Protein AF-A0A0N1IER0-F1 (afdb_monomer_lite)

Sequence (104 aa):
MPGQEDIEVTCEVLTDRLGELDNAPPLTVLPIYSQLPADLQAKIFQRAPPGQRKCIVATNIAETSLTVDGIMYVIDCGYCKLKVYNPRIGMDALQVNNLTSDTY

Organism: Papilio machaon (NCBI:txid76193)

Radius of gyration: 16.24 Å; chains: 1; bounding box: 38×30×45 Å

pLDDT: mean 84.59, std 11.04, range [46.72, 95.81]

Structure (mmCIF, N/CA/C/O backbone):
data_AF-A0A0N1IER0-F1
#
_entry.id   AF-A0A0N1IER0-F1
#
loop_
_atom_site.group_PDB
_atom_site.id
_atom_site.type_symbol
_atom_site.label_atom_id
_atom_site.label_alt_id
_atom_site.label_comp_id
_atom_site.label_asym_id
_atom_site.label_entity_id
_atom_site.label_seq_id
_atom_site.pdbx_PDB_ins_code
_atom_site.Cartn_x
_atom_site.Cartn_y
_atom_site.Cartn_z
_atom_site.occupancy
_atom_site.B_iso_or_equiv
_atom_site.auth_seq_id
_atom_site.auth_comp_id
_atom_site.auth_asym_id
_atom_site.auth_atom_id
_atom_site.pdbx_PDB_model_num
ATOM 1 N N . MET A 1 1 ? -0.003 1.448 -8.076 1.00 70.50 1 MET A N 1
ATOM 2 C CA . MET A 1 1 ? 0.843 2.653 -8.263 1.00 70.50 1 MET A CA 1
ATOM 3 C C . MET A 1 1 ? 2.232 2.270 -8.768 1.00 70.50 1 MET A C 1
ATOM 5 O O . MET A 1 1 ? 2.645 1.141 -8.523 1.00 70.50 1 MET A O 1
ATOM 9 N N . PRO A 1 2 ? 2.950 3.151 -9.485 1.00 74.00 2 PRO A N 1
ATOM 10 C CA . PRO A 1 2 ? 4.145 2.743 -10.223 1.00 74.00 2 PRO A CA 1
ATOM 11 C C . PRO A 1 2 ? 5.426 2.564 -9.388 1.00 74.00 2 PRO A C 1
ATOM 13 O O . PRO A 1 2 ? 6.310 1.834 -9.830 1.00 74.00 2 PRO A O 1
ATOM 16 N N . GLY A 1 3 ? 5.573 3.183 -8.212 1.00 84.75 3 GLY A N 1
ATOM 17 C CA . GLY A 1 3 ? 6.799 3.065 -7.411 1.00 84.75 3 GLY A CA 1
ATOM 18 C C . GLY A 1 3 ? 6.663 3.495 -5.950 1.00 84.75 3 GLY A C 1
ATOM 19 O O . GLY A 1 3 ? 5.584 3.874 -5.507 1.00 84.75 3 GLY A O 1
ATOM 20 N N . GLN A 1 4 ? 7.774 3.410 -5.207 1.00 89.44 4 GLN A N 1
ATOM 21 C CA . GLN A 1 4 ? 7.846 3.765 -3.783 1.00 89.44 4 GLN A CA 1
ATOM 22 C C . GLN A 1 4 ? 7.446 5.221 -3.525 1.00 89.44 4 GLN A C 1
ATOM 24 O O . GLN A 1 4 ? 6.565 5.459 -2.711 1.00 89.44 4 GLN A O 1
ATOM 29 N N . GLU A 1 5 ? 8.065 6.171 -4.230 1.00 90.38 5 GLU A N 1
ATOM 30 C CA . GLU A 1 5 ? 7.783 7.605 -4.068 1.00 90.38 5 GLU A CA 1
ATOM 31 C C . GLU A 1 5 ? 6.297 7.906 -4.299 1.00 90.38 5 GLU A C 1
ATOM 33 O O . GLU A 1 5 ? 5.656 8.552 -3.478 1.00 90.38 5 GLU A O 1
ATOM 38 N N . ASP A 1 6 ? 5.717 7.334 -5.359 1.00 89.00 6 ASP A N 1
ATOM 39 C CA . ASP A 1 6 ? 4.293 7.473 -5.669 1.00 89.00 6 ASP A CA 1
ATOM 40 C C . ASP A 1 6 ? 3.402 6.969 -4.514 1.00 89.00 6 ASP A C 1
ATOM 42 O O . ASP A 1 6 ? 2.392 7.591 -4.177 1.00 89.00 6 ASP A O 1
ATOM 46 N N . ILE A 1 7 ? 3.777 5.843 -3.894 1.00 91.94 7 ILE A N 1
ATOM 47 C CA . ILE A 1 7 ? 3.064 5.263 -2.749 1.00 91.94 7 ILE A CA 1
ATOM 48 C C . ILE A 1 7 ? 3.186 6.151 -1.518 1.00 91.94 7 ILE A C 1
ATOM 50 O O . ILE A 1 7 ? 2.178 6.403 -0.866 1.00 91.94 7 ILE A O 1
ATOM 54 N N . GLU A 1 8 ? 4.393 6.599 -1.182 1.00 94.00 8 GLU A N 1
ATOM 55 C CA . GLU A 1 8 ? 4.642 7.405 0.016 1.00 94.00 8 GLU A CA 1
ATOM 56 C C . GLU A 1 8 ? 3.902 8.741 -0.058 1.00 94.00 8 GLU A C 1
ATOM 58 O O . GLU A 1 8 ? 3.152 9.063 0.863 1.00 94.00 8 GLU A O 1
ATOM 63 N N . VAL A 1 9 ? 3.992 9.433 -1.198 1.00 94.56 9 VAL A N 1
ATOM 64 C CA . VAL A 1 9 ? 3.243 10.671 -1.458 1.00 94.56 9 VAL A CA 1
ATOM 65 C C . VAL A 1 9 ? 1.737 10.429 -1.369 1.00 94.56 9 VAL A C 1
ATOM 67 O O . VAL A 1 9 ? 1.006 11.217 -0.776 1.00 94.56 9 VAL A O 1
ATOM 70 N N . THR A 1 10 ? 1.238 9.320 -1.916 1.00 93.81 10 THR A N 1
ATOM 71 C CA . THR A 1 10 ? -0.197 9.007 -1.839 1.00 93.81 10 THR A CA 1
ATOM 72 C C . THR A 1 10 ? -0.642 8.712 -0.414 1.00 93.81 10 THR A C 1
ATOM 74 O O . THR A 1 10 ? -1.719 9.148 -0.014 1.00 93.81 10 THR A O 1
ATOM 77 N N . CYS A 1 11 ? 0.168 8.001 0.370 1.00 95.00 11 CYS A N 1
ATOM 78 C CA . CYS A 1 11 ? -0.109 7.757 1.782 1.00 95.00 11 CYS A CA 1
ATOM 79 C C . CYS A 1 11 ? -0.171 9.064 2.584 1.00 95.00 11 CYS A C 1
ATOM 81 O O . CYS A 1 11 ? -1.078 9.226 3.402 1.00 95.00 11 CYS A O 1
ATOM 83 N N . GLU A 1 12 ? 0.764 9.983 2.339 1.00 95.81 12 GLU A N 1
ATOM 84 C CA . GLU A 1 12 ? 0.801 11.311 2.957 1.00 95.81 12 GLU A CA 1
ATOM 85 C C . GLU A 1 12 ? -0.452 12.113 2.594 1.00 95.81 12 GLU A C 1
ATOM 87 O O . GLU A 1 12 ? -1.234 12.462 3.475 1.00 95.81 12 GLU A O 1
ATOM 92 N N . VAL A 1 13 ? -0.736 12.269 1.297 1.00 95.75 13 VAL A N 1
ATOM 93 C CA . VAL A 1 13 ? -1.920 12.995 0.812 1.00 95.75 13 VAL A CA 1
ATOM 94 C C . VAL A 1 13 ? -3.214 12.385 1.352 1.00 95.75 13 VAL A C 1
ATOM 96 O O . VAL A 1 13 ? -4.111 13.117 1.759 1.00 95.75 13 VAL A O 1
ATOM 99 N N . LEU A 1 14 ? -3.343 11.055 1.386 1.00 94.06 14 LEU A N 1
ATOM 100 C CA . LEU A 1 14 ? -4.519 10.402 1.969 1.00 94.06 14 LEU A CA 1
ATOM 101 C C . LEU A 1 14 ? -4.671 10.739 3.452 1.00 94.06 14 LEU A C 1
ATOM 103 O O . LEU A 1 14 ? -5.782 11.009 3.899 1.00 94.06 14 LEU A O 1
ATOM 107 N N . THR A 1 15 ? -3.573 10.721 4.204 1.00 93.44 15 THR A N 1
ATOM 108 C CA . THR A 1 15 ? -3.581 11.020 5.639 1.00 93.44 15 THR A CA 1
ATOM 109 C C . THR A 1 15 ? -3.968 12.474 5.896 1.00 93.44 15 THR A C 1
ATOM 111 O O . THR A 1 15 ? -4.845 12.726 6.722 1.00 93.44 15 THR A O 1
ATOM 114 N N . ASP A 1 16 ? -3.407 13.410 5.134 1.00 94.38 16 ASP A N 1
ATOM 115 C CA . ASP A 1 16 ? -3.726 14.835 5.237 1.00 94.38 16 ASP A CA 1
ATOM 116 C C . ASP A 1 16 ? -5.195 15.102 4.900 1.00 94.38 16 ASP A C 1
ATOM 118 O O . ASP A 1 16 ? -5.918 15.724 5.677 1.00 94.38 16 ASP A O 1
ATOM 122 N N . ARG A 1 17 ? -5.685 14.549 3.782 1.00 93.50 17 ARG A N 1
ATOM 123 C CA . ARG A 1 17 ? -7.088 14.704 3.367 1.00 93.50 17 ARG A CA 1
ATOM 124 C C . ARG A 1 17 ? -8.066 14.084 4.355 1.00 93.50 17 ARG A C 1
ATOM 126 O O . ARG A 1 17 ? -9.151 14.623 4.531 1.00 93.50 17 ARG A O 1
ATOM 133 N N . LEU A 1 18 ? -7.714 12.979 5.013 1.00 91.94 18 LEU A N 1
ATOM 134 C CA . LEU A 1 18 ? -8.540 12.415 6.086 1.00 91.94 18 LEU A CA 1
ATOM 135 C C . LEU A 1 18 ? -8.647 13.367 7.282 1.00 91.94 18 LEU A C 1
ATOM 137 O O . LEU A 1 18 ? -9.706 13.419 7.902 1.00 91.94 18 LEU A O 1
ATOM 141 N N . GLY A 1 19 ? -7.579 14.109 7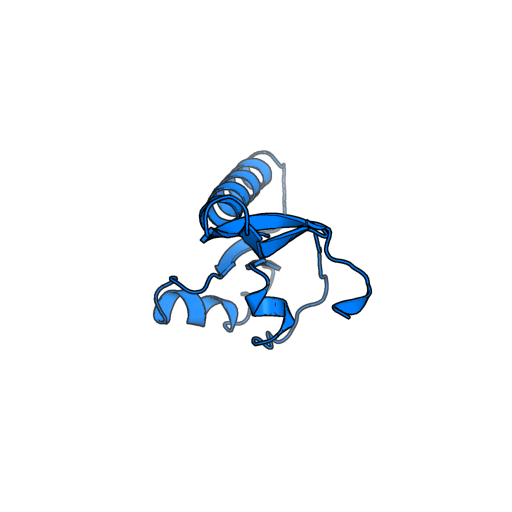.594 1.00 90.25 19 GLY A N 1
ATOM 142 C CA . GLY A 1 19 ? -7.560 15.102 8.670 1.00 90.25 19 GLY A CA 1
ATOM 143 C C . GLY A 1 19 ? -8.411 16.343 8.389 1.00 90.25 19 GLY A C 1
ATOM 144 O O . GLY A 1 19 ? -8.868 16.991 9.325 1.00 90.25 19 GLY A O 1
ATOM 145 N N . GLU A 1 20 ? -8.661 16.654 7.116 1.00 93.56 20 GLU A N 1
ATOM 146 C CA . GLU A 1 20 ? -9.519 17.768 6.686 1.00 93.56 20 GLU A CA 1
ATOM 147 C C . GLU A 1 20 ? -11.023 17.436 6.721 1.00 93.56 20 GLU A C 1
ATOM 149 O O . GLU A 1 20 ? -11.855 18.332 6.582 1.00 93.56 20 GLU A O 1
ATOM 154 N N . LEU A 1 21 ? -11.396 16.159 6.867 1.00 91.81 21 LEU A N 1
ATOM 155 C CA . LEU A 1 21 ? -12.790 15.718 6.818 1.00 91.81 21 LEU A CA 1
ATOM 156 C C . LEU A 1 21 ? -13.427 15.673 8.212 1.00 91.81 21 LEU A C 1
ATOM 158 O O . LEU A 1 21 ? -12.994 14.930 9.094 1.00 91.81 21 LEU A O 1
ATOM 162 N N . ASP A 1 22 ? -14.550 16.373 8.373 1.00 91.44 22 ASP A N 1
ATOM 163 C CA . ASP A 1 22 ? -15.342 16.315 9.601 1.00 91.44 22 ASP A CA 1
ATOM 164 C C . ASP A 1 22 ? -15.981 14.933 9.802 1.00 91.44 22 ASP A C 1
ATOM 166 O O . ASP A 1 22 ? -16.667 14.403 8.924 1.00 91.44 22 ASP A O 1
ATOM 170 N N . ASN A 1 23 ? -15.817 14.366 11.002 1.00 87.69 23 ASN A N 1
ATOM 171 C CA . ASN A 1 23 ? -16.412 13.088 11.419 1.00 87.69 23 ASN A CA 1
ATOM 172 C C . ASN A 1 23 ? -16.080 11.889 10.504 1.00 87.69 23 ASN A C 1
ATOM 174 O O . ASN A 1 23 ? -16.851 10.925 10.434 1.00 87.69 23 ASN A O 1
ATOM 178 N N . ALA A 1 24 ? -14.939 11.913 9.808 1.00 87.62 24 ALA A N 1
ATOM 179 C CA . ALA A 1 24 ? -14.509 10.787 8.986 1.00 87.62 24 ALA A CA 1
ATOM 180 C C . ALA A 1 24 ? -14.257 9.526 9.844 1.00 87.62 24 ALA A C 1
ATOM 182 O O . ALA A 1 24 ? -13.521 9.585 10.833 1.00 87.62 24 ALA A O 1
ATOM 183 N N . PRO A 1 25 ? -14.808 8.353 9.468 1.00 89.06 25 PRO A N 1
ATOM 184 C CA . PRO A 1 25 ? -14.496 7.106 10.154 1.00 89.06 25 PRO A CA 1
ATOM 185 C C . PRO A 1 25 ? -12.999 6.776 10.050 1.00 89.06 25 PRO A C 1
ATOM 187 O O . PRO A 1 25 ? -12.451 6.902 8.945 1.00 89.06 25 PRO A O 1
ATOM 190 N N . PRO A 1 26 ? -12.363 6.263 11.123 1.00 91.12 26 PRO A N 1
ATOM 191 C CA . PRO A 1 26 ? -10.936 5.965 11.139 1.00 91.12 26 PRO A CA 1
ATOM 192 C C . PRO A 1 26 ? -10.500 5.090 9.959 1.00 91.12 26 PRO A C 1
ATOM 194 O O . PRO A 1 26 ? -11.133 4.073 9.641 1.00 91.12 26 PRO A O 1
ATOM 197 N N . LEU A 1 27 ? -9.386 5.467 9.333 1.00 93.56 27 LEU A N 1
ATOM 198 C CA . LEU A 1 27 ? -8.779 4.742 8.220 1.00 93.56 27 LEU A CA 1
ATOM 199 C C . LEU A 1 27 ? -7.278 4.590 8.476 1.00 93.56 27 LEU A C 1
ATOM 201 O O . LEU A 1 27 ? -6.559 5.576 8.576 1.00 93.56 27 LEU A O 1
ATOM 205 N N . THR A 1 28 ? -6.800 3.354 8.612 1.00 93.88 28 THR A N 1
ATOM 206 C CA . THR A 1 28 ? -5.360 3.065 8.651 1.00 93.88 28 THR A CA 1
ATOM 207 C C . THR A 1 28 ? -4.831 3.010 7.225 1.00 93.88 28 THR A C 1
ATOM 209 O O . THR A 1 28 ? -5.289 2.172 6.449 1.00 93.88 28 THR A O 1
ATOM 212 N N . VAL A 1 29 ? -3.866 3.861 6.887 1.00 95.06 29 VAL A N 1
ATOM 213 C CA . VAL A 1 29 ? -3.194 3.857 5.581 1.00 95.06 29 VAL A CA 1
ATOM 214 C C . VAL A 1 29 ? -1.863 3.114 5.711 1.00 95.06 29 VAL A C 1
ATOM 216 O O . VAL A 1 29 ? -1.081 3.407 6.614 1.00 95.06 29 VAL A O 1
ATOM 219 N N . LEU A 1 30 ? -1.621 2.114 4.860 1.00 95.12 30 LEU A N 1
ATOM 220 C CA . LEU A 1 30 ? -0.425 1.265 4.911 1.00 95.12 30 LEU A CA 1
ATOM 221 C C . LEU A 1 30 ? 0.236 1.159 3.527 1.00 95.12 30 LEU A C 1
ATOM 223 O O . LEU A 1 30 ? -0.427 0.720 2.584 1.00 95.12 30 LEU A O 1
ATOM 227 N N . PRO A 1 31 ? 1.528 1.501 3.390 1.00 95.19 31 PRO A N 1
ATOM 228 C CA . PRO A 1 31 ? 2.256 1.316 2.141 1.00 95.19 31 PRO A CA 1
ATOM 229 C C . PRO A 1 31 ? 2.695 -0.144 1.956 1.00 95.19 31 PRO A C 1
ATOM 231 O O . PRO A 1 31 ? 3.000 -0.837 2.929 1.00 95.19 31 PRO A O 1
ATOM 234 N N . ILE A 1 32 ? 2.796 -0.600 0.704 1.00 92.50 32 ILE A N 1
ATOM 235 C CA . ILE A 1 32 ? 3.478 -1.853 0.355 1.00 92.50 32 ILE A CA 1
ATOM 236 C C . ILE A 1 32 ? 4.242 -1.749 -0.974 1.00 92.50 32 ILE A C 1
ATOM 238 O O . ILE A 1 32 ? 3.682 -1.523 -2.051 1.00 92.50 32 ILE A O 1
ATOM 242 N N . TYR A 1 33 ? 5.556 -1.950 -0.895 1.00 91.25 33 TYR A N 1
ATOM 243 C CA . TYR A 1 33 ? 6.486 -1.988 -2.023 1.00 91.25 33 TYR A CA 1
ATOM 244 C C . TYR A 1 33 ? 7.677 -2.902 -1.701 1.00 91.25 33 TYR A C 1
ATOM 246 O O . TYR A 1 33 ? 7.907 -3.253 -0.546 1.00 91.25 33 TYR A O 1
ATOM 254 N N . SER A 1 34 ? 8.440 -3.303 -2.721 1.00 87.00 34 SER A N 1
ATOM 255 C CA . SER A 1 34 ? 9.437 -4.387 -2.633 1.00 87.00 34 SER A CA 1
ATOM 256 C C . SER A 1 34 ? 10.559 -4.145 -1.623 1.00 87.00 34 SER A C 1
ATOM 258 O O . SER A 1 34 ? 11.080 -5.094 -1.047 1.00 87.00 34 SER A O 1
ATOM 260 N N . GLN A 1 35 ? 10.933 -2.885 -1.414 1.00 89.56 35 GLN A N 1
ATOM 261 C CA . GLN A 1 35 ? 12.034 -2.477 -0.536 1.00 89.56 35 GLN A CA 1
ATOM 262 C C . GLN A 1 35 ? 11.593 -2.235 0.918 1.00 89.56 35 GLN A C 1
ATOM 264 O O . GLN A 1 35 ? 12.429 -1.927 1.764 1.00 89.56 35 GLN A O 1
ATOM 269 N N . LEU A 1 36 ? 10.297 -2.372 1.226 1.00 91.75 36 LEU A N 1
ATOM 270 C CA . LEU A 1 36 ? 9.779 -2.137 2.571 1.00 91.75 36 LEU A CA 1
ATOM 271 C C . LEU A 1 36 ? 10.301 -3.221 3.544 1.00 91.75 36 LEU A C 1
ATOM 273 O O . LEU A 1 36 ? 10.262 -4.402 3.195 1.00 91.75 36 LEU A O 1
ATOM 277 N N . PRO A 1 37 ? 10.756 -2.877 4.763 1.00 94.38 37 PRO A N 1
ATOM 278 C CA . PRO A 1 37 ? 11.140 -3.854 5.784 1.00 94.38 37 PRO A CA 1
ATOM 279 C C . PRO A 1 37 ? 10.052 -4.902 6.063 1.00 94.38 37 PRO A C 1
ATOM 281 O O . PRO A 1 37 ? 8.862 -4.586 6.077 1.00 94.38 37 PRO A O 1
ATOM 284 N N . ALA A 1 38 ? 10.449 -6.157 6.293 1.00 90.81 38 ALA A N 1
ATOM 285 C CA . ALA A 1 38 ? 9.521 -7.289 6.406 1.00 90.81 38 ALA A CA 1
ATOM 286 C C . ALA A 1 38 ? 8.505 -7.143 7.554 1.00 90.81 38 ALA A C 1
ATOM 288 O O . ALA A 1 38 ? 7.352 -7.550 7.422 1.00 90.81 38 ALA A O 1
ATOM 289 N N . ASP A 1 39 ? 8.907 -6.530 8.665 1.00 93.38 39 ASP A N 1
ATOM 290 C CA . ASP A 1 39 ? 8.040 -6.210 9.800 1.00 93.38 39 ASP A CA 1
ATOM 291 C C . ASP A 1 39 ? 6.959 -5.182 9.434 1.00 93.38 39 ASP A C 1
ATOM 293 O O . ASP A 1 39 ? 5.816 -5.289 9.885 1.00 93.38 39 ASP A O 1
ATOM 297 N N . LEU A 1 40 ? 7.287 -4.218 8.571 1.00 93.12 40 LEU A N 1
ATOM 298 C CA . LEU A 1 40 ? 6.330 -3.255 8.037 1.00 93.12 40 LEU A CA 1
ATOM 299 C C . LEU A 1 40 ? 5.428 -3.884 6.972 1.00 93.12 40 LEU A C 1
ATOM 301 O O . LEU A 1 40 ? 4.222 -3.643 7.003 1.00 93.12 40 LEU A O 1
ATOM 305 N N . GLN A 1 41 ? 5.965 -4.746 6.101 1.00 91.94 41 GLN A N 1
ATOM 306 C CA . GLN A 1 41 ? 5.146 -5.527 5.167 1.00 91.94 41 GLN A CA 1
ATOM 307 C C . GLN A 1 41 ? 4.125 -6.387 5.921 1.00 91.94 41 GLN A C 1
ATOM 309 O O . GLN A 1 41 ? 2.954 -6.420 5.556 1.00 91.94 41 GLN A O 1
ATOM 314 N N . ALA A 1 42 ? 4.527 -7.015 7.031 1.00 92.00 42 ALA A N 1
ATOM 315 C CA . ALA A 1 42 ? 3.656 -7.877 7.826 1.00 92.00 42 ALA A CA 1
ATOM 316 C C . ALA A 1 42 ? 2.395 -7.162 8.356 1.00 92.00 42 ALA A C 1
ATOM 318 O O . ALA A 1 42 ? 1.357 -7.800 8.557 1.00 92.00 42 ALA A O 1
ATOM 319 N N . LYS A 1 43 ? 2.442 -5.834 8.543 1.00 92.75 43 LYS A N 1
ATOM 320 C CA . LYS A 1 43 ? 1.297 -5.039 9.018 1.00 92.75 43 LYS A CA 1
ATOM 321 C C . LYS A 1 43 ? 0.103 -5.104 8.069 1.00 92.75 43 LYS A C 1
ATOM 323 O O . LYS A 1 43 ? -1.033 -5.040 8.536 1.00 92.75 43 LYS A O 1
ATOM 328 N N . ILE A 1 44 ? 0.320 -5.282 6.762 1.00 92.56 44 ILE A N 1
ATOM 329 C CA . ILE A 1 44 ? -0.791 -5.344 5.801 1.00 92.56 44 ILE A CA 1
ATOM 330 C C . ILE A 1 44 ? -1.639 -6.605 5.974 1.00 92.56 44 ILE A C 1
ATOM 332 O O . ILE A 1 44 ? -2.812 -6.588 5.609 1.00 92.56 44 ILE A O 1
ATOM 336 N N . PHE A 1 45 ? -1.095 -7.674 6.560 1.00 91.94 45 PHE A N 1
ATOM 337 C CA . PHE A 1 45 ? -1.828 -8.917 6.819 1.00 91.94 45 PHE A CA 1
ATOM 338 C C . PHE A 1 45 ? -2.595 -8.892 8.141 1.00 91.94 45 PHE A C 1
ATOM 340 O O . PHE A 1 45 ? -3.472 -9.721 8.371 1.00 91.94 45 PHE A O 1
ATOM 347 N N . GLN A 1 46 ? -2.312 -7.925 9.014 1.00 91.81 46 GLN A N 1
ATOM 348 C CA . GLN A 1 46 ? -3.042 -7.781 1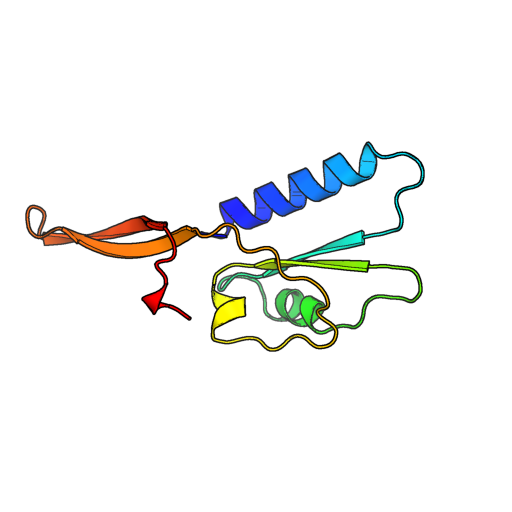0.266 1.00 91.81 46 GLN A CA 1
ATOM 349 C C . GLN A 1 46 ? -4.461 -7.276 9.988 1.00 91.81 46 GLN A C 1
ATOM 351 O O . GLN A 1 46 ? -4.695 -6.398 9.144 1.00 91.81 46 GLN A O 1
ATOM 356 N N . ARG A 1 47 ? -5.439 -7.851 10.692 1.00 89.81 47 ARG A N 1
ATOM 357 C CA . ARG A 1 47 ? -6.834 -7.422 10.587 1.00 89.81 47 ARG A CA 1
ATOM 358 C C . ARG A 1 47 ? -6.978 -6.010 11.155 1.00 89.81 47 ARG A C 1
ATOM 360 O O . ARG A 1 47 ? -6.388 -5.696 12.185 1.00 89.81 47 ARG A O 1
ATOM 367 N N . ALA A 1 48 ? -7.779 -5.177 10.493 1.00 89.00 48 ALA A N 1
ATOM 368 C CA . ALA A 1 48 ? -8.100 -3.856 11.017 1.00 89.00 48 ALA A CA 1
ATOM 369 C C . ALA A 1 48 ? -8.837 -3.980 12.369 1.00 89.00 48 ALA A C 1
ATOM 371 O O . ALA A 1 48 ? -9.662 -4.894 12.519 1.00 89.00 48 ALA A O 1
ATOM 372 N N . PRO A 1 49 ? -8.573 -3.088 13.340 1.00 89.31 49 PRO A N 1
ATOM 373 C CA . PRO A 1 49 ? -9.335 -3.036 14.581 1.00 89.31 49 PRO A CA 1
ATOM 374 C C . PRO A 1 49 ? -10.844 -2.855 14.330 1.00 89.31 49 PRO A C 1
ATOM 376 O O . PRO A 1 49 ? -11.234 -2.265 13.316 1.00 89.31 49 PRO A O 1
ATOM 379 N N . PRO A 1 50 ? -11.719 -3.321 15.241 1.00 88.25 50 PRO A N 1
ATOM 380 C CA . PRO A 1 50 ? -13.158 -3.097 15.123 1.00 88.25 50 PRO A CA 1
ATOM 381 C C . PRO A 1 50 ? -13.496 -1.607 14.981 1.00 88.25 50 PRO A C 1
ATOM 383 O O . PRO A 1 50 ? -12.985 -0.777 15.727 1.00 88.25 50 PRO A O 1
ATOM 386 N N . GLY A 1 51 ? -14.365 -1.270 14.025 1.00 87.81 51 GLY A N 1
ATOM 387 C CA . GLY A 1 51 ? -14.767 0.117 13.757 1.00 87.81 51 GLY A CA 1
ATOM 388 C C . GLY A 1 51 ? -13.771 0.934 12.925 1.00 87.81 51 GLY A C 1
ATOM 389 O O . GLY A 1 51 ? -14.056 2.089 12.619 1.00 87.81 51 GLY A O 1
ATOM 390 N N . GLN A 1 52 ? -12.643 0.347 12.513 1.00 91.25 52 GLN A N 1
ATOM 391 C CA . GLN A 1 52 ? -11.649 0.992 11.659 1.00 91.25 52 GLN A CA 1
ATOM 392 C C . GLN A 1 52 ? -11.543 0.291 10.305 1.00 91.25 52 GLN A C 1
ATOM 394 O O . GLN A 1 52 ? -11.623 -0.933 10.189 1.00 91.25 52 GLN A O 1
ATOM 399 N N . ARG A 1 53 ? -11.340 1.087 9.256 1.00 93.31 53 ARG A N 1
ATOM 400 C CA . ARG A 1 53 ? -11.027 0.591 7.914 1.00 93.31 53 ARG A CA 1
ATOM 401 C C . ARG A 1 53 ? -9.514 0.572 7.711 1.00 93.31 53 ARG A C 1
ATOM 403 O O . ARG A 1 53 ? -8.789 1.335 8.344 1.00 93.31 53 ARG A O 1
ATOM 410 N N . LYS A 1 54 ? -9.041 -0.254 6.781 1.00 93.56 54 LYS A N 1
ATOM 411 C CA . LYS A 1 54 ? -7.640 -0.297 6.344 1.00 93.56 54 LYS A CA 1
ATOM 412 C C . LYS A 1 54 ? -7.580 -0.037 4.841 1.00 93.56 54 LYS A C 1
ATOM 414 O O . LYS A 1 54 ? -8.311 -0.674 4.089 1.00 93.56 54 LYS A O 1
ATOM 419 N N . CYS A 1 55 ? -6.720 0.883 4.425 1.00 94.94 55 CYS A N 1
ATOM 420 C CA . CYS A 1 55 ? -6.380 1.162 3.037 1.00 94.94 55 CYS A CA 1
ATOM 421 C C . CYS A 1 55 ? -4.917 0.774 2.822 1.00 94.94 55 CYS A C 1
ATOM 423 O O . CYS A 1 55 ? -4.036 1.253 3.535 1.00 94.94 55 CYS A O 1
ATOM 425 N N . ILE A 1 56 ? -4.670 -0.122 1.869 1.00 94.12 56 ILE A N 1
ATOM 426 C CA . ILE A 1 56 ? -3.319 -0.532 1.491 1.00 94.12 56 ILE A CA 1
ATOM 427 C C . ILE A 1 56 ? -2.999 0.136 0.159 1.00 94.12 56 ILE A C 1
ATOM 429 O O . ILE A 1 56 ? -3.730 -0.052 -0.812 1.00 94.12 56 ILE A O 1
ATOM 433 N N . VAL A 1 57 ? -1.917 0.906 0.120 1.00 93.75 57 VAL A N 1
ATOM 434 C CA . VAL A 1 57 ? -1.438 1.578 -1.089 1.00 93.75 57 VAL A CA 1
ATOM 435 C C . VAL A 1 57 ? -0.271 0.769 -1.640 1.00 93.75 57 VAL A C 1
ATOM 437 O O . VAL A 1 57 ? 0.776 0.654 -1.001 1.00 93.75 57 VAL A O 1
ATOM 440 N N . ALA A 1 58 ? -0.478 0.160 -2.807 1.00 90.25 58 ALA A N 1
ATOM 441 C CA . ALA A 1 58 ? 0.408 -0.870 -3.331 1.00 90.25 58 ALA A CA 1
ATOM 442 C C . ALA A 1 58 ? 0.986 -0.548 -4.715 1.00 90.25 58 ALA A C 1
ATOM 444 O O . ALA A 1 58 ? 0.375 0.122 -5.559 1.00 90.25 58 ALA A O 1
ATOM 445 N N . THR A 1 59 ? 2.168 -1.111 -4.964 1.00 85.69 59 THR A N 1
ATOM 446 C CA . THR A 1 59 ? 2.658 -1.368 -6.325 1.00 85.69 59 THR A CA 1
ATOM 447 C C . THR A 1 59 ? 1.958 -2.600 -6.911 1.00 85.69 59 THR A C 1
ATOM 449 O O . THR A 1 59 ? 1.167 -3.261 -6.237 1.00 85.69 59 THR A O 1
ATOM 452 N N . ASN A 1 60 ? 2.281 -2.955 -8.153 1.00 75.94 60 ASN A N 1
ATOM 453 C CA . ASN A 1 60 ? 1.845 -4.196 -8.809 1.00 75.94 60 ASN A CA 1
ATOM 454 C C . ASN A 1 60 ? 2.260 -5.498 -8.080 1.00 75.94 60 ASN A C 1
ATOM 456 O O . ASN A 1 60 ? 1.882 -6.588 -8.496 1.00 75.94 60 ASN A O 1
ATOM 460 N N . ILE A 1 61 ? 2.992 -5.430 -6.961 1.00 75.62 61 ILE A N 1
ATOM 461 C CA . ILE A 1 61 ? 3.232 -6.593 -6.087 1.00 75.62 61 ILE A CA 1
ATOM 462 C C . ILE A 1 61 ? 1.904 -7.165 -5.560 1.00 75.62 61 ILE A C 1
ATOM 464 O O . ILE A 1 61 ? 1.782 -8.378 -5.385 1.00 75.62 61 ILE A O 1
ATOM 468 N N . ALA A 1 62 ? 0.893 -6.310 -5.358 1.00 70.50 62 ALA A N 1
ATOM 469 C CA . ALA A 1 62 ? -0.443 -6.745 -4.956 1.00 70.50 62 ALA A CA 1
ATOM 470 C C . ALA A 1 62 ? -1.180 -7.566 -6.031 1.00 70.50 62 ALA A C 1
ATOM 472 O O . ALA A 1 62 ? -2.056 -8.348 -5.687 1.00 70.50 62 ALA A O 1
ATOM 473 N N . GLU A 1 63 ? -0.826 -7.409 -7.307 1.00 65.31 63 GLU A N 1
ATOM 474 C CA . GLU A 1 63 ? -1.488 -8.070 -8.440 1.00 65.31 63 GLU A CA 1
ATOM 475 C C . GLU A 1 63 ? -1.043 -9.527 -8.598 1.00 65.31 63 GLU A C 1
ATOM 477 O O . GLU A 1 63 ? -1.841 -10.408 -8.896 1.00 65.31 63 GLU A O 1
ATOM 482 N N . THR A 1 64 ? 0.242 -9.795 -8.366 1.00 64.12 64 THR A N 1
ATOM 483 C CA . THR A 1 64 ? 0.856 -11.083 -8.723 1.00 64.12 64 THR A CA 1
ATOM 484 C C . THR A 1 64 ? 1.240 -11.944 -7.528 1.00 64.12 64 THR A C 1
ATOM 486 O O . THR A 1 64 ? 1.362 -13.157 -7.674 1.00 64.12 64 THR A O 1
ATOM 489 N N . SER A 1 65 ? 1.492 -11.342 -6.362 1.00 66.31 65 SER A N 1
ATOM 490 C CA . SER A 1 65 ? 2.311 -11.997 -5.329 1.00 66.31 65 SER A CA 1
ATOM 491 C C . SER A 1 65 ? 1.754 -11.915 -3.905 1.00 66.31 65 SER A C 1
ATOM 493 O O . SER A 1 65 ? 2.353 -12.478 -2.990 1.00 66.31 65 SER A O 1
ATOM 495 N N . LEU A 1 66 ? 0.632 -11.224 -3.681 1.00 76.25 66 LEU A N 1
ATOM 496 C CA . LEU A 1 66 ? 0.070 -11.004 -2.346 1.00 76.25 66 LEU A CA 1
ATOM 497 C C . LEU A 1 66 ? -1.423 -11.327 -2.314 1.00 76.25 66 LEU A C 1
ATOM 499 O O . LEU A 1 66 ? -2.201 -10.815 -3.109 1.00 76.25 66 LEU A O 1
ATOM 503 N N . THR A 1 67 ? -1.839 -12.115 -1.326 1.00 82.31 67 THR A N 1
ATOM 504 C CA . THR A 1 67 ? -3.251 -12.299 -0.980 1.00 82.31 67 THR A CA 1
ATOM 505 C C . THR A 1 67 ? -3.480 -11.696 0.396 1.00 82.31 67 THR A C 1
ATOM 507 O O . THR A 1 67 ? -2.911 -12.156 1.384 1.00 82.31 67 THR A O 1
ATOM 510 N N . VAL 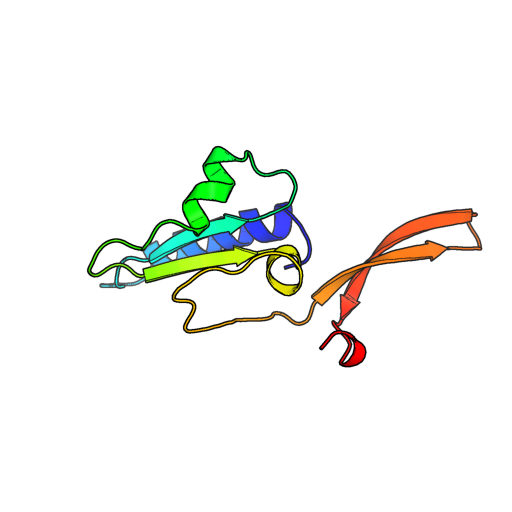A 1 68 ? -4.277 -10.630 0.457 1.00 85.88 68 VAL A N 1
ATOM 511 C CA . VAL A 1 68 ? -4.670 -9.995 1.717 1.00 85.88 68 VAL A CA 1
ATOM 512 C C . VAL A 1 68 ? -6.136 -10.311 1.969 1.00 85.88 68 VAL A C 1
ATOM 514 O O . VAL A 1 68 ? -7.000 -9.962 1.168 1.00 85.88 68 VAL A O 1
ATOM 517 N N . ASP A 1 69 ? -6.423 -10.953 3.096 1.00 84.38 69 ASP A N 1
ATOM 518 C CA . ASP A 1 69 ? -7.796 -11.284 3.460 1.00 84.38 69 ASP A CA 1
ATOM 519 C C . ASP A 1 69 ? -8.619 -10.032 3.788 1.00 84.38 69 ASP A C 1
ATOM 521 O O . ASP A 1 69 ? -8.148 -9.079 4.420 1.00 84.38 69 ASP A O 1
ATOM 525 N N . GLY A 1 70 ? -9.896 -10.063 3.400 1.00 85.44 70 GLY A N 1
ATOM 526 C CA . GLY A 1 70 ? -10.865 -9.019 3.740 1.00 85.44 70 GLY A CA 1
ATOM 527 C C . GLY A 1 70 ? -10.786 -7.757 2.878 1.00 85.44 70 GLY A C 1
ATOM 528 O O . GLY A 1 70 ? -11.344 -6.729 3.266 1.00 85.44 70 GLY A O 1
ATOM 529 N N . ILE A 1 71 ? -10.124 -7.814 1.718 1.00 90.25 71 ILE A N 1
ATOM 530 C CA . ILE A 1 71 ? -10.214 -6.755 0.707 1.00 90.25 71 ILE A CA 1
ATOM 531 C C . ILE A 1 71 ? -11.622 -6.760 0.102 1.00 90.25 71 ILE A C 1
ATOM 533 O O . ILE A 1 71 ? -12.057 -7.748 -0.482 1.00 90.25 71 ILE A O 1
ATOM 537 N N . MET A 1 72 ? -12.340 -5.647 0.262 1.00 88.81 72 MET A N 1
ATOM 538 C CA . MET A 1 72 ? -13.687 -5.441 -0.295 1.00 88.81 72 MET A CA 1
ATOM 539 C C . MET A 1 72 ? -13.688 -4.557 -1.544 1.00 88.81 72 MET A C 1
ATOM 541 O O . MET A 1 72 ? -14.597 -4.652 -2.362 1.00 88.81 72 MET A O 1
ATOM 545 N N . TYR A 1 73 ? -12.691 -3.682 -1.667 1.00 90.12 73 TYR A N 1
ATOM 546 C CA . TYR A 1 73 ? -12.599 -2.682 -2.723 1.00 90.12 73 TYR A CA 1
ATOM 547 C C . TYR A 1 73 ? -11.175 -2.649 -3.262 1.00 90.12 73 TYR A C 1
ATOM 549 O O . TYR A 1 73 ? -10.218 -2.685 -2.486 1.00 90.12 73 TYR A O 1
ATOM 557 N N . VAL A 1 74 ? -11.053 -2.538 -4.581 1.00 89.00 74 VAL A N 1
ATOM 558 C CA . VAL A 1 74 ? -9.784 -2.361 -5.289 1.00 89.00 74 VAL A CA 1
ATOM 559 C C . VAL A 1 74 ? -9.906 -1.109 -6.146 1.00 89.00 74 VAL A C 1
ATOM 561 O O . VAL A 1 74 ? -10.898 -0.933 -6.850 1.00 89.00 74 VAL A O 1
ATOM 564 N N . ILE A 1 75 ? -8.910 -0.230 -6.051 1.00 87.06 75 ILE A N 1
ATOM 565 C CA . ILE A 1 75 ? -8.785 0.962 -6.891 1.00 87.06 75 ILE A CA 1
ATOM 566 C C . ILE A 1 75 ? -7.494 0.789 -7.683 1.00 87.06 75 ILE A C 1
ATOM 568 O O . ILE A 1 75 ? -6.406 0.881 -7.115 1.00 87.06 75 ILE A O 1
ATOM 572 N N . ASP A 1 76 ? -7.620 0.519 -8.978 1.00 81.06 76 ASP A N 1
ATOM 573 C CA . ASP A 1 76 ? -6.487 0.459 -9.895 1.00 81.06 76 ASP A CA 1
ATOM 574 C C . ASP A 1 76 ? -6.417 1.760 -10.702 1.00 81.06 76 ASP A C 1
ATOM 576 O O . ASP A 1 76 ? -7.391 2.184 -11.323 1.00 81.06 76 ASP A O 1
ATOM 580 N N . CYS A 1 77 ? -5.257 2.415 -10.663 1.00 74.88 77 CYS A N 1
ATOM 581 C CA . CYS A 1 77 ? -5.010 3.636 -11.420 1.00 74.88 77 CYS A CA 1
ATOM 582 C C . CYS A 1 77 ? -4.749 3.355 -12.908 1.00 74.88 77 CYS A C 1
ATOM 584 O O . CYS A 1 77 ? -4.738 4.299 -13.689 1.00 74.88 77 CYS A O 1
ATOM 586 N N . GLY A 1 78 ? -4.500 2.100 -13.301 1.00 71.00 78 GLY A N 1
ATOM 587 C CA . GLY A 1 78 ? -4.274 1.727 -14.696 1.00 71.00 78 GLY A CA 1
ATOM 588 C C . GLY A 1 78 ? -2.882 2.084 -15.231 1.00 71.00 78 GLY A C 1
ATOM 589 O O . GLY A 1 78 ? -2.713 2.169 -16.444 1.00 71.00 78 GLY A O 1
ATOM 590 N N . TYR A 1 79 ? -1.881 2.287 -14.364 1.00 72.75 79 TYR A N 1
ATOM 591 C CA . TYR A 1 79 ? -0.499 2.607 -14.753 1.00 72.75 79 TYR A CA 1
ATOM 592 C C . TYR A 1 79 ? 0.528 1.699 -14.067 1.00 72.75 79 TYR A C 1
ATOM 594 O O . TYR A 1 79 ? 0.458 1.467 -12.856 1.00 72.75 79 TYR A O 1
ATOM 602 N N . CYS A 1 80 ? 1.547 1.269 -14.814 1.00 69.50 80 CYS A N 1
ATOM 603 C CA . CYS A 1 80 ? 2.665 0.464 -14.317 1.00 69.50 80 CYS A CA 1
ATOM 604 C C . CYS A 1 80 ? 4.020 0.967 -14.853 1.00 69.50 80 CYS A C 1
ATOM 606 O O . CYS A 1 80 ? 4.093 1.610 -15.900 1.00 69.50 80 CYS A O 1
ATOM 608 N N . LYS A 1 81 ? 5.118 0.701 -14.126 1.00 69.56 81 LYS A N 1
ATOM 609 C CA . LYS A 1 81 ? 6.488 0.926 -14.626 1.00 69.56 81 LYS A CA 1
ATOM 610 C C . LYS A 1 81 ? 6.976 -0.344 -15.312 1.00 69.56 81 LYS A C 1
ATOM 612 O O . LYS A 1 81 ? 7.152 -1.368 -14.657 1.00 69.56 81 LYS A O 1
ATOM 617 N N . LEU A 1 82 ? 7.218 -0.262 -16.616 1.00 73.44 82 LEU A N 1
ATOM 618 C CA . LEU A 1 82 ? 7.745 -1.361 -17.419 1.00 73.44 82 LEU A CA 1
ATOM 619 C C . LEU A 1 82 ? 9.192 -1.084 -17.814 1.00 73.44 82 LEU A C 1
ATOM 621 O O . LEU A 1 82 ? 9.584 0.052 -18.091 1.00 73.44 82 LEU A O 1
ATOM 625 N N . LYS A 1 83 ? 9.989 -2.151 -17.847 1.00 78.75 83 LYS A N 1
ATOM 626 C CA . LYS A 1 83 ? 11.356 -2.114 -18.353 1.00 78.75 83 LYS A CA 1
ATOM 627 C C . LYS A 1 83 ? 11.309 -2.138 -19.883 1.00 78.75 83 LYS A C 1
ATOM 629 O O . LYS A 1 83 ? 10.865 -3.120 -20.469 1.00 78.75 83 LYS A O 1
ATOM 634 N N . VAL A 1 84 ? 11.748 -1.055 -20.516 1.00 82.12 84 VAL A N 1
ATOM 635 C CA . VAL A 1 84 ? 11.751 -0.868 -21.971 1.00 82.12 84 VAL A CA 1
ATOM 636 C C . VAL A 1 84 ? 13.194 -0.751 -22.453 1.00 82.12 84 VAL A C 1
ATOM 638 O O . VAL A 1 84 ? 13.935 0.130 -22.014 1.00 82.12 84 VAL A O 1
ATOM 641 N N . TYR A 1 85 ? 13.596 -1.633 -23.368 1.00 83.31 85 TYR A N 1
ATOM 642 C CA . TYR A 1 85 ? 14.918 -1.587 -23.989 1.00 83.31 85 TYR A CA 1
ATOM 643 C C . TYR A 1 85 ? 14.962 -0.523 -25.089 1.00 83.31 85 TYR A C 1
ATOM 645 O O . TYR A 1 85 ? 14.138 -0.538 -26.007 1.00 83.31 85 TYR A O 1
ATOM 653 N N . ASN A 1 86 ? 15.937 0.389 -25.028 1.00 83.12 86 ASN A N 1
ATOM 654 C CA . ASN A 1 86 ? 16.172 1.380 -26.072 1.00 83.12 86 ASN A CA 1
ATOM 655 C C . ASN A 1 86 ? 17.380 0.971 -26.942 1.00 83.12 86 ASN A C 1
ATOM 657 O O . ASN A 1 86 ? 18.530 1.198 -26.548 1.00 83.12 86 ASN A O 1
ATOM 661 N N . PRO A 1 87 ? 17.154 0.437 -28.160 1.00 84.62 87 PRO A N 1
ATOM 662 C CA . PRO A 1 87 ? 18.225 -0.082 -29.012 1.00 84.62 87 PRO A CA 1
ATOM 663 C C . PRO A 1 87 ? 19.156 1.006 -29.559 1.00 84.62 87 PRO A C 1
ATOM 665 O O . PRO A 1 87 ? 20.267 0.696 -29.974 1.00 84.62 87 PRO A O 1
ATOM 668 N N . ARG A 1 88 ? 18.745 2.284 -29.557 1.00 85.38 88 ARG A N 1
ATOM 669 C CA . ARG A 1 88 ? 19.592 3.389 -30.043 1.00 85.38 88 ARG A CA 1
ATOM 670 C C . ARG A 1 88 ? 20.723 3.732 -29.078 1.00 85.38 88 ARG A C 1
ATOM 672 O O . ARG A 1 88 ? 21.763 4.205 -29.516 1.00 85.38 88 ARG A O 1
ATOM 679 N N . ILE A 1 89 ? 20.501 3.515 -27.784 1.00 85.19 89 ILE A N 1
ATOM 680 C CA . ILE A 1 89 ? 21.478 3.785 -26.717 1.00 85.19 89 ILE A CA 1
ATOM 681 C C . ILE A 1 89 ? 22.006 2.496 -26.073 1.00 85.19 89 ILE A C 1
ATOM 683 O O . ILE A 1 89 ? 22.898 2.557 -25.235 1.00 85.19 89 ILE A O 1
ATOM 687 N N . GLY A 1 90 ? 21.469 1.333 -26.461 1.00 89.06 90 GLY A N 1
ATOM 688 C CA . GLY A 1 90 ? 21.903 0.023 -25.981 1.00 89.06 90 GLY A CA 1
ATOM 689 C C . GLY A 1 90 ? 21.599 -0.241 -24.505 1.00 89.06 90 GLY A C 1
ATOM 690 O O . GLY A 1 90 ? 22.283 -1.054 -23.890 1.00 89.06 90 GLY A O 1
ATOM 691 N N . MET A 1 91 ? 20.612 0.445 -23.922 1.00 87.94 91 MET A N 1
ATOM 692 C CA . MET A 1 91 ? 20.319 0.394 -22.486 1.00 87.94 91 MET A CA 1
ATOM 693 C C . MET A 1 91 ? 18.830 0.211 -22.202 1.00 87.94 91 MET A C 1
ATOM 695 O O . MET A 1 91 ? 17.969 0.630 -22.979 1.00 87.94 91 MET A O 1
ATOM 699 N N . ASP A 1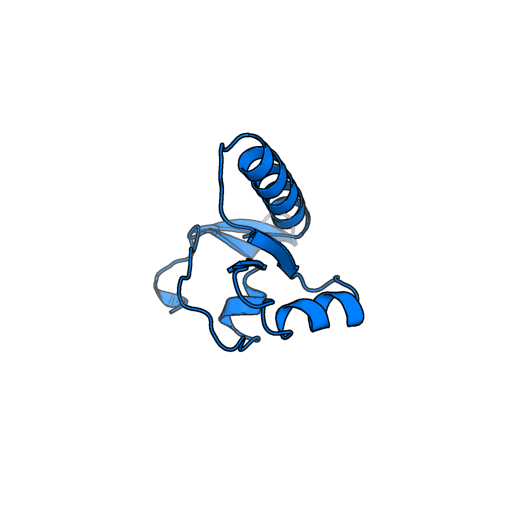 92 ? 18.549 -0.382 -21.046 1.00 85.25 92 ASP A N 1
ATOM 700 C CA . ASP A 1 92 ? 17.208 -0.497 -20.489 1.00 85.25 92 ASP A CA 1
ATOM 701 C C . ASP A 1 92 ? 16.815 0.766 -19.713 1.00 85.25 92 ASP A C 1
ATOM 703 O O . ASP A 1 92 ? 17.614 1.305 -18.948 1.00 85.25 92 ASP A O 1
ATOM 707 N N . ALA A 1 93 ? 15.562 1.193 -19.850 1.00 81.50 93 ALA A N 1
ATOM 708 C CA . ALA A 1 93 ? 14.966 2.258 -19.048 1.00 81.50 93 ALA A CA 1
ATOM 709 C C . ALA A 1 93 ? 13.645 1.792 -18.420 1.00 81.50 93 ALA A C 1
ATOM 711 O O . ALA A 1 93 ? 12.932 0.969 -18.990 1.00 81.50 93 ALA A O 1
ATOM 712 N N . LEU A 1 94 ? 13.298 2.332 -17.252 1.00 78.31 94 LEU A N 1
ATOM 713 C CA . LEU A 1 94 ? 11.971 2.155 -16.656 1.00 78.31 94 LEU A CA 1
ATOM 714 C C . LEU A 1 94 ? 11.066 3.296 -17.127 1.00 78.31 94 LEU A C 1
ATOM 716 O O . LEU A 1 94 ? 11.362 4.459 -16.863 1.00 78.31 94 LEU A O 1
ATOM 720 N N . GLN A 1 95 ? 9.976 2.969 -17.820 1.00 79.19 95 GLN A N 1
ATOM 721 C CA . GLN A 1 95 ? 8.989 3.941 -18.301 1.00 79.19 95 GLN A CA 1
ATOM 722 C C . GLN A 1 95 ? 7.608 3.644 -17.714 1.00 79.19 95 GLN A C 1
ATOM 724 O O . GLN A 1 95 ? 7.236 2.481 -17.551 1.00 79.19 95 GLN A O 1
ATOM 729 N N . VAL A 1 96 ? 6.858 4.699 -17.380 1.00 75.81 96 VAL A N 1
ATOM 730 C CA . VAL A 1 96 ? 5.459 4.586 -16.943 1.00 75.81 96 VAL A CA 1
ATOM 731 C C . VAL A 1 96 ? 4.587 4.385 -18.178 1.00 75.81 96 VAL A C 1
ATOM 733 O O . VAL A 1 96 ? 4.601 5.220 -19.076 1.00 75.81 96 VAL A O 1
ATOM 736 N N . ASN A 1 97 ? 3.832 3.293 -18.203 1.00 72.06 97 ASN A N 1
ATOM 737 C CA . ASN A 1 97 ? 2.909 2.937 -19.275 1.00 72.06 97 ASN A CA 1
ATOM 738 C C . ASN A 1 97 ? 1.511 2.668 -18.710 1.00 72.06 97 ASN A C 1
ATOM 740 O O . ASN A 1 97 ? 1.353 2.409 -17.514 1.00 72.06 97 ASN A O 1
ATOM 744 N N . ASN A 1 98 ? 0.502 2.709 -19.583 1.00 70.69 98 ASN A N 1
ATOM 745 C CA . ASN A 1 98 ? -0.834 2.219 -19.251 1.00 70.69 98 ASN A CA 1
ATOM 746 C C . ASN A 1 98 ? -0.787 0.700 -19.030 1.00 70.69 98 ASN A C 1
ATOM 748 O O . ASN A 1 98 ? -0.120 -0.015 -19.780 1.00 70.69 98 ASN A O 1
ATOM 752 N N . LEU A 1 99 ? -1.545 0.214 -18.051 1.00 65.12 99 LEU A N 1
ATOM 753 C CA . LEU A 1 99 ? -1.869 -1.200 -17.902 1.00 65.12 99 LEU A CA 1
ATOM 754 C C . LEU A 1 99 ? -2.774 -1.601 -19.075 1.00 65.12 99 LEU A C 1
ATOM 756 O O . LEU A 1 99 ? -3.929 -1.185 -19.162 1.00 65.12 99 LEU A O 1
ATOM 760 N N . THR A 1 100 ? -2.228 -2.351 -20.032 1.00 58.03 100 THR A N 1
ATOM 761 C CA . THR A 1 100 ? -2.993 -2.922 -21.147 1.00 58.03 100 THR A CA 1
ATOM 762 C C . THR A 1 100 ? -3.745 -4.171 -20.695 1.00 58.03 100 THR A C 1
ATOM 764 O O . THR A 1 100 ? -3.264 -4.914 -19.839 1.00 58.03 100 THR A O 1
ATOM 767 N N . SER A 1 101 ? -4.909 -4.422 -21.302 1.00 54.09 101 SER A N 1
ATOM 768 C CA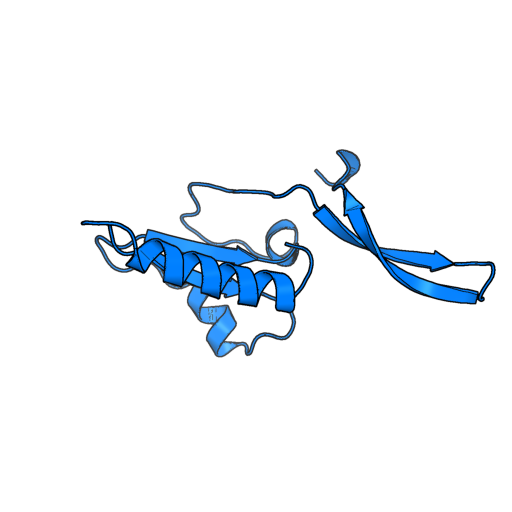 . SER A 1 101 ? -5.833 -5.521 -20.972 1.00 54.09 101 SER A CA 1
ATOM 769 C C . SER A 1 101 ? -5.212 -6.923 -20.988 1.00 54.09 101 SER A C 1
ATOM 771 O O . SER A 1 101 ? -5.761 -7.814 -20.359 1.00 54.09 101 SER A O 1
ATOM 773 N N . ASP A 1 102 ? -4.063 -7.107 -21.641 1.00 51.56 102 ASP A N 1
ATOM 774 C CA . ASP A 1 102 ? -3.313 -8.373 -21.680 1.00 51.56 102 ASP A CA 1
ATOM 775 C C . ASP A 1 102 ? -2.635 -8.747 -20.344 1.00 51.56 102 ASP A C 1
ATOM 777 O O . ASP A 1 102 ? -1.962 -9.772 -20.261 1.00 51.56 102 ASP A O 1
ATOM 781 N N . THR A 1 103 ? -2.770 -7.908 -19.312 1.00 50.12 103 THR A N 1
ATOM 782 C CA . THR A 1 103 ? -2.205 -8.152 -17.970 1.00 50.12 103 THR A CA 1
ATOM 783 C C . THR A 1 103 ? -3.223 -8.778 -16.996 1.00 50.12 103 THR A C 1
ATOM 785 O O . THR A 1 103 ? -2.845 -9.122 -15.882 1.00 50.12 103 THR A O 1
ATOM 788 N N . TYR A 1 104 ? -4.487 -8.960 -17.412 1.00 46.72 104 TYR A N 1
ATOM 789 C CA . TYR A 1 104 ? -5.572 -9.567 -16.618 1.00 46.72 104 TYR A CA 1
ATOM 790 C C . TYR A 1 104 ? -5.853 -11.029 -16.989 1.00 46.72 104 TYR A C 1
ATOM 792 O O . TYR A 1 104 ? -5.779 -11.366 -18.193 1.00 46.72 104 TYR A O 1
#

Foldseek 3Di:
DADDVVQVVVLVVVVVVQVVDPPRFAEAEAEDDDPDDPVSVVVQQDDDPPRYHYDYRYACCCVPPDDHPPDPDDDDPQKYWDWDQDVVVRDIDTDIDGNDPVSD

InterPro domains:
  IPR001650 Helicase, C-terminal domain-like [PF00271] (21-80)
  IPR001650 Helicase, C-terminal domain-like [PS51194] (1-104)
  IPR001650 Helicase, C-terminal domain-like [SM00490] (12-90)
  IPR027417 P-loop containing nucleoside triphosphate hydrolase [G3DSA:3.40.50.300] (1-103)
  IPR027417 P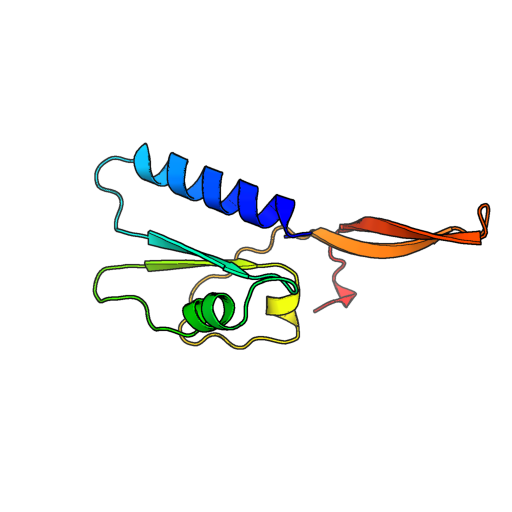-loop containing nucleoside triphosphate hydrolase [SSF52540] (2-104)

Secondary structure (DSSP, 8-state):
--SHHHHHHHHHHHHHHHHTSTTPPPEEEEEE-TTS-HHHHHGGGSPPPTT-EEEEEE-THHHHT---TT-------SEEEEEEEETTTTEEEEEEEE--GGG-